Protein 7B5W (pdb70)

Structure (mmCIF, N/CA/C/O backbone):
data_7B5W
#
_entry.id   7B5W
#
_cell.length_a   46.260
_cell.length_b   40.410
_cell.length_c   41.010
_cell.angle_alpha   90.000
_cell.angle_beta   103.210
_cell.angle_gamma   90.000
#
_symmetry.space_group_name_H-M   'C 1 2 1'
#
loop_
_entity.id
_entity.type
_entity.pdbx_description
1 polymer 'GntR family transcriptional regulator'
2 water water
#
loop_
_atom_site.group_PDB
_atom_site.id
_atom_site.type_symbol
_atom_site.label_atom_id
_atom_site.label_alt_id
_atom_site.label_comp_id
_atom_site.label_asym_id
_atom_site.label_entity_id
_atom_site.label_seq_id
_atom_site.pdbx_PDB_ins_code
_atom_site.Cartn_x
_atom_site.Cartn_y
_atom_site.Cartn_z
_atom_site.occupancy
_atom_site.B_iso_or_equiv
_atom_site.auth_seq_id
_atom_site.auth_comp_id
_atom_site.auth_asym_id
_atom_site.auth_atom_id
_atom_site.pdbx_PDB_model_num
ATOM 1 N N . ALA A 1 2 ? 1.725 34.103 -6.317 1.00 26.16 117 ALA A N 1
ATOM 2 C CA . ALA A 1 2 ? 1.188 33.375 -7.468 1.00 25.25 117 ALA A CA 1
ATOM 3 C C . AL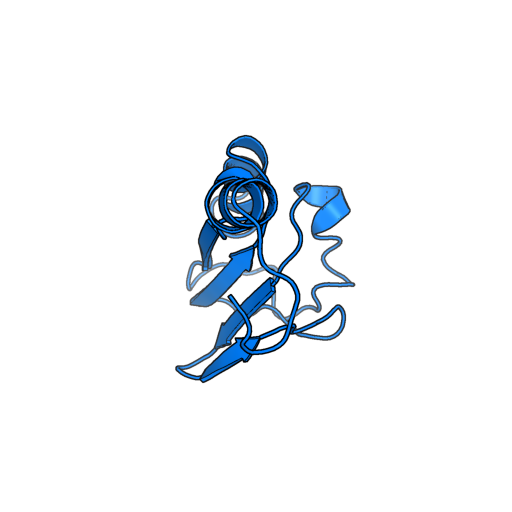A A 1 2 ? 2.285 33.179 -8.523 1.00 23.14 117 ALA A C 1
ATOM 4 O O . ALA A 1 2 ? 3.344 33.809 -8.485 1.00 22.09 117 ALA A O 1
ATOM 11 N N . HIS A 1 3 ? 2.021 32.299 -9.474 1.00 23.56 118 HIS A N 1
ATOM 12 C CA . HIS A 1 3 ? 3.022 31.907 -10.449 1.00 20.84 118 HIS A CA 1
ATOM 13 C C . HIS A 1 3 ? 2.856 32.697 -11.727 1.00 20.32 118 HIS A C 1
ATOM 14 O O . HIS A 1 3 ? 1.759 32.787 -12.300 1.00 21.19 118 HIS A O 1
ATOM 28 N N . HIS A 1 4 ? 3.958 33.285 -12.153 1.00 19.34 119 HIS A N 1
ATOM 29 C CA . HIS A 1 4 ? 3.922 34.157 -13.310 1.00 20.22 119 HIS A CA 1
ATOM 30 C C . HIS A 1 4 ? 3.543 33.356 -14.559 1.00 21.14 119 HIS A C 1
ATOM 31 O O . HIS A 1 4 ? 4.008 32.232 -14.767 1.00 21.37 119 HIS A O 1
ATOM 45 N N . HIS A 1 5 ? 2.655 33.926 -15.365 1.00 22.84 120 HIS A N 1
ATOM 46 C CA . HIS A 1 5 ? 2.144 33.330 -16.603 1.00 25.33 120 HIS A CA 1
ATOM 47 C C . HIS A 1 5 ? 1.249 32.112 -16.362 1.00 24.46 120 HIS A C 1
ATOM 48 O O . HIS A 1 5 ? 0.955 31.374 -17.307 1.00 26.12 120 HIS A O 1
ATOM 62 N N . HIS A 1 6 ? 0.799 31.889 -15.131 1.00 22.17 121 HIS A N 1
ATOM 63 C CA . HIS A 1 6 ? -0.290 30.979 -14.825 1.00 22.28 121 HIS A CA 1
ATOM 64 C C . HIS A 1 6 ? -1.505 31.824 -14.491 1.00 21.88 121 HIS A C 1
ATOM 65 O O . HIS A 1 6 ? -1.387 32.991 -14.111 1.00 21.39 121 HIS A O 1
ATOM 79 N N . HIS A 1 7 ? -2.688 31.247 -14.653 1.00 22.19 122 HIS A N 1
ATOM 80 C CA . HIS A 1 7 ? -3.867 32.087 -14.560 1.00 26.20 122 HIS A CA 1
ATOM 81 C C . HIS A 1 7 ? -4.021 32.694 -13.164 1.00 26.09 122 HIS A C 1
ATOM 82 O O . HIS A 1 7 ? -3.761 32.051 -12.143 1.00 28.03 122 HIS A O 1
ATOM 96 N N . HIS A 1 8 ? -4.464 33.951 -13.139 1.00 27.31 123 HIS A N 1
ATOM 97 C CA . HIS A 1 8 ? -4.704 34.711 -11.923 1.00 26.78 123 HIS A CA 1
ATOM 98 C C . HIS A 1 8 ? -6.178 35.138 -11.898 1.00 23.63 123 HIS A C 1
ATOM 99 O O . HIS A 1 8 ? -6.794 35.345 -12.943 1.00 25.21 123 HIS A O 1
ATOM 113 N N . SER A 1 9 ? -6.753 35.226 -10.696 1.00 20.68 124 SER A N 1
ATOM 114 C CA . SER A 1 9 ? -8.038 35.890 -10.491 1.00 18.83 124 SER A CA 1
ATOM 115 C C . SER A 1 9 ? -8.165 36.228 -9.009 1.00 16.17 124 SER A C 1
ATOM 116 O O . SER A 1 9 ? -7.470 35.659 -8.161 1.00 17.45 124 SER A O 1
ATOM 124 N N . ALA A 1 10 ? -9.059 37.166 -8.704 1.00 15.92 125 ALA A N 1
ATOM 125 C CA . ALA A 1 10 ? -9.273 37.517 -7.306 1.00 14.63 125 ALA A CA 1
ATOM 126 C C . ALA A 1 10 ? -9.709 36.299 -6.512 1.00 12.47 125 ALA A C 1
ATOM 127 O O . ALA A 1 10 ? -9.224 36.075 -5.401 1.00 13.54 125 ALA A O 1
ATOM 134 N N . ALA A 1 11 ? -10.649 35.519 -7.067 1.00 12.91 126 ALA A N 1
ATOM 135 C CA . ALA A 1 11 ? -11.142 34.319 -6.405 1.00 13.18 126 ALA A CA 1
ATOM 136 C C . ALA A 1 11 ? -10.015 33.327 -6.134 1.00 13.98 126 ALA A C 1
ATOM 137 O O . ALA A 1 11 ? -9.938 32.762 -5.040 1.00 13.70 126 ALA A O 1
ATOM 144 N N . LEU A 1 12 ? -9.145 33.074 -7.125 1.00 15.06 127 LEU A N 1
ATOM 145 C CA . LEU A 1 12 ? -8.032 32.150 -6.907 1.00 15.45 127 LEU A CA 1
ATOM 146 C C . LEU A 1 12 ? -7.136 32.658 -5.795 1.00 15.19 127 LEU A C 1
ATOM 147 O O . LEU A 1 12 ? -6.712 31.897 -4.927 1.00 16.66 127 LEU A O 1
ATOM 163 N N . GLU A 1 13 ? -6.841 33.955 -5.808 1.00 16.50 128 GLU A N 1
ATOM 164 C CA . GLU A 1 13 ? -5.984 34.538 -4.784 1.00 17.78 128 GLU A CA 1
ATOM 165 C C . GLU A 1 13 ? -6.590 34.355 -3.400 1.00 15.68 128 GLU A C 1
ATOM 166 O O . GLU A 1 13 ? -5.879 34.066 -2.438 1.00 17.00 128 GLU A O 1
ATOM 178 N N . VAL A 1 14 ? -7.907 34.531 -3.277 1.00 14.84 129 VAL A N 1
ATOM 179 C CA . VAL A 1 14 ? -8.574 34.318 -2.000 1.00 14.10 129 VAL A CA 1
ATOM 180 C C . VAL A 1 14 ? -8.286 32.914 -1.474 1.00 13.06 129 VAL A C 1
ATOM 181 O O . VAL A 1 14 ? -7.964 32.725 -0.298 1.00 13.19 129 VAL A O 1
ATOM 194 N N . LEU A 1 15 ? -8.404 31.911 -2.342 1.00 12.96 130 LEU A N 1
ATOM 195 C CA . LEU A 1 15 ? -8.175 30.525 -1.941 1.00 13.63 130 LEU A CA 1
ATOM 196 C C . LEU A 1 15 ? -6.724 30.306 -1.554 1.00 14.20 130 LEU A C 1
ATOM 197 O O . LEU A 1 15 ? -6.420 29.676 -0.527 1.00 14.33 130 LEU A O 1
ATOM 213 N N . PHE A 1 16 ? -5.819 30.806 -2.392 1.00 16.25 131 PHE A N 1
ATOM 214 C CA . PHE A 1 16 ? -4.402 30.588 -2.156 1.00 18.47 131 PHE A CA 1
ATOM 215 C C . PHE A 1 16 ? -4.008 31.184 -0.824 1.00 17.50 131 PHE A C 1
ATOM 216 O O . PHE A 1 16 ? -3.241 30.583 -0.055 1.00 18.78 131 PHE A O 1
ATOM 233 N N . GLN A 1 17 ? -4.502 32.388 -0.549 1.00 16.95 132 GLN A N 1
ATOM 234 C CA . GLN A 1 17 ? -4.119 33.132 0.633 1.00 15.91 132 GLN A CA 1
ATOM 235 C C . GLN A 1 17 ? -4.908 32.739 1.866 1.00 14.44 132 GLN A C 1
ATOM 236 O O . GLN A 1 17 ? -4.432 32.979 2.973 1.00 17.21 132 GLN A O 1
ATOM 250 N N . GLY A 1 18 ? -6.075 32.115 1.704 1.00 13.14 133 GLY A N 1
ATOM 251 C CA . GLY A 1 18 ? -6.986 31.865 2.790 1.00 13.16 133 GLY A CA 1
ATOM 252 C C . GLY A 1 18 ? -6.959 30.423 3.234 1.00 12.32 133 GLY A C 1
ATOM 253 O O . GLY A 1 18 ? -6.109 29.993 4.027 1.00 12.72 133 GLY A O 1
ATOM 257 N N . PRO A 1 19 ? -7.886 29.621 2.701 1.00 12.16 134 PRO A N 1
ATOM 258 C CA . PRO A 1 19 ? -7.972 28.227 3.155 1.00 12.40 134 PRO A CA 1
ATOM 259 C C . PRO A 1 19 ? -6.751 27.391 2.811 1.00 11.38 134 PRO A C 1
ATOM 260 O O . PRO A 1 19 ? -6.518 26.385 3.512 1.00 13.34 134 PRO A O 1
ATOM 271 N N . LEU A 1 20 ? -5.969 27.762 1.783 1.00 11.08 135 LEU A N 1
ATOM 272 C CA . LEU A 1 20 ? -4.754 27.027 1.447 1.00 11.23 135 LEU A CA 1
ATOM 273 C C . LEU A 1 20 ? -3.506 27.564 2.134 1.00 11.60 135 LEU A C 1
ATOM 274 O O . LEU A 1 20 ? -2.427 27.024 1.902 1.00 13.86 135 LEU A O 1
ATOM 290 N N . ALA A 1 21 ? -3.605 28.586 2.959 1.00 11.27 136 ALA A N 1
ATOM 291 C CA . ALA A 1 21 ? -2.404 29.082 3.621 1.00 12.06 136 ALA A CA 1
ATOM 292 C C . ALA A 1 21 ? -1.827 27.936 4.441 1.00 11.02 136 ALA A C 1
ATOM 293 O O . ALA A 1 21 ? -2.557 27.340 5.231 1.00 10.50 136 ALA A O 1
ATOM 300 N N . PRO A 1 22 ? -0.539 27.624 4.327 1.00 13.09 137 PRO A N 1
ATOM 301 C CA . PRO A 1 22 ? 0.005 26.505 5.118 1.00 13.62 137 PRO A CA 1
ATOM 302 C C . PRO A 1 22 ? 0.041 26.785 6.612 1.00 12.42 137 PRO A C 1
ATOM 303 O O . PRO A 1 22 ? 0.205 27.930 7.063 1.00 12.16 137 PRO A O 1
ATOM 314 N N . TYR A 1 23 ? -0.142 25.703 7.368 1.00 13.16 138 TYR A N 1
ATOM 315 C CA . TYR A 1 23 ? 0.218 25.635 8.763 1.00 12.94 138 TYR A CA 1
ATOM 316 C C . TYR A 1 23 ? 1.620 25.048 8.873 1.00 13.97 138 TYR A C 1
ATOM 317 O O . TYR A 1 23 ? 2.116 24.385 7.965 1.00 14.35 138 TYR A O 1
ATOM 335 N N . GLU A 1 24 ? 2.231 25.212 10.031 1.00 15.42 139 GLU A N 1
ATOM 336 C CA . GLU A 1 24 ? 3.571 24.697 10.305 1.00 17.83 139 GLU A CA 1
ATOM 337 C C . GLU A 1 24 ? 3.707 24.302 11.768 1.00 17.54 139 GLU A C 1
ATOM 338 O O . GLU A 1 24 ? 3.101 24.918 12.647 1.00 18.53 139 GLU A O 1
ATOM 350 N N . ILE A 1 25 ? 4.528 23.288 12.081 1.00 17.52 140 ILE A N 1
ATOM 351 C CA . ILE A 1 25 ? 4.697 22.791 13.478 1.00 18.18 140 ILE A CA 1
ATOM 352 C C . ILE A 1 25 ? 6.135 22.251 13.546 1.00 18.52 140 ILE A C 1
ATOM 353 O O . ILE A 1 25 ? 6.483 21.442 12.664 1.00 18.09 140 ILE A O 1
ATOM 369 N N . ILE A 1 26 ? 6.944 22.668 14.530 1.00 18.92 141 ILE A N 1
ATOM 370 C CA . ILE A 1 26 ? 8.350 22.200 14.703 1.00 22.31 141 ILE A CA 1
ATOM 371 C C . ILE A 1 26 ? 8.137 20.904 15.498 1.00 20.52 141 ILE A C 1
ATOM 372 O O . ILE A 1 26 ? 7.661 21.008 16.646 1.00 23.12 141 ILE A O 1
ATOM 388 N N . VAL A 1 27 ? 8.470 19.731 14.934 1.00 18.61 142 VAL A N 1
ATOM 389 C CA . VAL A 1 27 ? 8.339 18.399 15.601 1.00 19.70 142 VAL A CA 1
ATOM 390 C C . VAL A 1 27 ? 9.288 18.430 16.807 1.00 22.06 142 VAL A C 1
ATOM 391 O O . VAL A 1 27 ? 10.450 18.860 16.624 1.00 22.04 142 VAL A O 1
ATOM 404 N N . SER A 1 28 ? 8.884 17.897 17.970 1.00 23.41 143 SER A N 1
ATOM 405 C CA . SER A 1 28 ? 9.705 17.966 19.165 1.00 27.18 143 SER A CA 1
ATOM 406 C C . SER A 1 28 ? 10.990 17.170 18.974 1.00 29.75 143 SER A C 1
ATOM 407 O O . SER A 1 28 ? 11.029 16.172 18.249 1.00 29.32 143 SER A O 1
ATOM 415 N N . GLU A 1 29 ? 12.056 17.630 19.630 1.00 31.43 144 GLU A N 1
ATOM 416 C CA . GLU A 1 29 ? 13.338 16.952 19.522 1.00 34.13 144 GLU A CA 1
ATOM 417 C C . GLU A 1 29 ? 13.327 15.603 20.228 1.00 33.18 144 GLU A C 1
ATOM 418 O O . GLU A 1 29 ? 14.226 14.783 19.989 1.00 32.27 144 GLU A O 1
ATOM 431 N N . ASP A 1 30 ? 12.355 15.359 21.098 1.00 34.49 145 ASP A N 1
ATOM 432 C CA . ASP A 1 30 ? 12.319 14.087 21.858 1.00 36.86 145 ASP A CA 1
ATOM 433 C C . ASP A 1 30 ? 11.136 13.216 21.424 1.00 34.21 145 ASP A C 1
ATOM 434 O O . ASP A 1 30 ? 10.727 12.360 22.197 1.00 32.09 145 ASP A O 1
ATOM 443 N N . SER A 1 31 ? 10.586 13.417 20.234 1.00 33.15 146 SER A N 1
ATOM 444 C CA . SER A 1 31 ? 9.522 12.548 19.747 1.00 33.81 146 SER A CA 1
ATOM 445 C C . SER A 1 31 ? 10.144 11.234 19.277 1.00 35.38 146 SER A C 1
ATOM 446 O O . SER A 1 31 ? 10.975 11.227 18.363 1.00 35.54 146 SER A O 1
ATOM 454 N N . GLU A 1 32 ? 9.750 10.121 19.907 1.00 36.99 147 GLU A N 1
ATOM 455 C CA . GLU A 1 32 ? 10.471 8.858 19.774 1.00 39.05 147 GLU A CA 1
ATOM 456 C C . GLU A 1 32 ? 9.878 7.885 18.760 1.00 38.76 147 GLU A C 1
ATOM 457 O O . GLU A 1 32 ? 10.509 6.857 18.482 1.00 38.61 147 GLU A O 1
ATOM 469 N N . HIS A 1 33 ? 8.708 8.170 18.193 1.00 37.87 148 HIS A N 1
ATOM 470 C CA . HIS A 1 33 ? 8.027 7.231 17.309 1.00 37.71 148 HIS A CA 1
ATOM 471 C C . HIS A 1 33 ? 8.196 7.568 15.827 1.00 35.73 148 HIS A C 1
ATOM 472 O O . HIS A 1 33 ? 7.328 7.221 15.022 1.00 36.31 148 HIS A O 1
ATOM 486 N N . LEU A 1 34 ? 9.294 8.221 15.443 1.00 33.27 149 LEU A N 1
ATOM 487 C CA . LEU A 1 34 ? 9.483 8.753 14.102 1.00 30.45 149 LEU A CA 1
ATOM 488 C C . LEU A 1 34 ? 10.664 8.046 13.432 1.00 30.76 149 LEU A C 1
ATOM 489 O O . LEU A 1 34 ? 11.002 6.906 13.806 1.00 31.31 149 LEU A O 1
ATOM 505 N N . GLY A 1 35 ? 11.281 8.704 12.455 1.00 28.40 150 GLY A N 1
ATOM 506 C CA . GLY A 1 35 ? 12.266 8.020 11.639 1.00 26.79 150 GLY A CA 1
ATOM 507 C C . GLY A 1 35 ? 11.559 7.047 10.725 1.00 24.99 150 GLY A C 1
ATOM 508 O O . GLY A 1 35 ? 12.093 5.969 10.443 1.00 24.32 150 GLY A O 1
ATOM 512 N N . LYS A 1 36 ? 10.372 7.434 10.230 1.00 22.99 151 LYS A N 1
ATOM 513 C CA . LYS A 1 36 ? 9.474 6.604 9.432 1.00 22.45 151 LYS A CA 1
ATOM 514 C C . LYS A 1 36 ? 8.843 7.487 8.374 1.00 17.96 151 LYS A C 1
ATOM 515 O O . LYS A 1 36 ? 8.727 8.696 8.570 1.00 17.84 151 LYS A O 1
ATOM 534 N N . SER A 1 37 ? 8.461 6.886 7.248 1.00 14.89 152 SER A N 1
ATOM 535 C CA . SER A 1 37 ? 7.986 7.670 6.119 1.00 12.84 152 SER A CA 1
ATOM 536 C C . SER A 1 37 ? 6.590 8.235 6.378 1.00 11.68 152 SER A C 1
ATOM 537 O O . SER A 1 37 ? 5.823 7.719 7.184 1.00 11.95 152 SER A O 1
ATOM 545 N N . ILE A 1 38 ? 6.294 9.348 5.703 1.00 11.08 153 ILE A N 1
ATOM 546 C CA . ILE A 1 38 ? 4.949 9.921 5.724 1.00 10.28 153 ILE A CA 1
ATOM 547 C C . ILE A 1 38 ? 3.926 8.856 5.359 1.00 10.59 153 ILE A C 1
ATOM 548 O O . ILE A 1 38 ? 2.883 8.738 6.003 1.00 11.44 153 ILE A O 1
ATOM 564 N N . GLY A 1 39 ? 4.234 8.023 4.358 1.00 11.41 154 GLY A N 1
ATOM 565 C CA . GLY A 1 39 ? 3.341 6.926 3.996 1.00 12.29 154 GLY A CA 1
ATOM 566 C C . GLY A 1 39 ? 3.085 5.982 5.154 1.00 12.07 154 GLY A C 1
ATOM 567 O O . GLY A 1 39 ? 1.939 5.666 5.485 1.00 13.22 154 GLY A O 1
ATOM 571 N N . GLU A 1 40 ? 4.149 5.531 5.793 1.00 12.00 155 GLU A N 1
ATOM 572 C CA A GLU A 1 40 ? 4.004 4.613 6.916 0.50 13.35 155 GLU A CA 1
ATOM 573 C CA B GLU A 1 40 ? 4.008 4.613 6.918 0.50 12.91 155 GLU A CA 1
ATOM 574 C C . GLU A 1 40 ? 3.243 5.249 8.073 1.00 13.54 155 GLU A C 1
ATOM 575 O O . GLU A 1 40 ? 2.536 4.551 8.819 1.00 15.97 155 GLU A O 1
ATOM 595 N N . LEU A 1 41 ? 3.412 6.547 8.266 1.00 11.97 156 LEU A N 1
ATOM 596 C CA . LEU A 1 41 ? 2.767 7.251 9.367 1.00 12.39 156 LEU A CA 1
ATOM 597 C C . LEU A 1 41 ? 1.286 7.548 9.107 1.00 12.68 156 LEU A C 1
ATOM 598 O O . LEU A 1 41 ? 0.604 8.027 10.029 1.00 13.68 156 LEU A O 1
ATOM 614 N N . ASN A 1 42 ? 0.766 7.303 7.892 1.00 11.62 157 ASN A N 1
ATOM 615 C CA . ASN A 1 42 ? -0.671 7.455 7.632 1.00 11.85 157 ASN A CA 1
ATOM 616 C C . ASN A 1 42 ? -1.160 8.839 8.064 1.00 10.74 157 ASN A C 1
ATOM 617 O O . ASN A 1 42 ? -2.163 8.981 8.779 1.00 11.89 157 ASN A O 1
ATOM 628 N N . VAL A 1 43 ? -0.453 9.869 7.595 1.00 10.30 158 VAL A N 1
ATOM 629 C CA . VAL A 1 43 ? -0.647 11.192 8.170 1.00 9.86 158 VAL A CA 1
ATOM 630 C C . VAL A 1 43 ? -2.056 11.692 7.926 1.00 8.92 158 VAL A C 1
ATOM 631 O O . VAL A 1 43 ? -2.682 12.233 8.851 1.00 9.88 158 VAL A O 1
ATOM 644 N N . TRP A 1 44 ? -2.565 11.575 6.682 1.00 9.78 159 TRP A N 1
ATOM 645 C CA . TRP A 1 44 ? -3.909 12.074 6.389 1.00 10.52 159 TRP A CA 1
ATOM 646 C C . TRP A 1 44 ? -4.949 11.306 7.183 1.00 11.14 159 TRP A C 1
ATOM 647 O O . TRP A 1 44 ? -5.851 11.895 7.785 1.00 11.54 159 TRP A O 1
ATOM 668 N N . HIS A 1 45 ? -4.816 9.984 7.221 1.00 11.63 160 HIS A N 1
ATOM 669 C CA . HIS A 1 45 ? -5.730 9.191 8.020 1.00 13.44 160 HIS A CA 1
ATOM 670 C C . HIS A 1 45 ? -5.749 9.647 9.476 1.00 13.37 160 HIS A C 1
ATOM 671 O O . HIS A 1 45 ? -6.824 9.757 10.080 1.00 15.24 160 HIS A O 1
ATOM 685 N N . GLN A 1 46 ? -4.574 9.863 10.082 1.00 12.42 161 GLN A N 1
ATOM 686 C CA . GLN A 1 46 ? -4.465 10.198 11.498 1.00 12.69 161 GLN A CA 1
ATOM 687 C C . GLN A 1 46 ? -4.953 11.595 11.825 1.00 13.55 161 GLN A C 1
ATOM 688 O O . GLN A 1 46 ? -5.559 11.796 12.886 1.00 13.56 161 GLN A O 1
ATOM 702 N N . THR A 1 47 ? -4.689 12.568 10.940 1.00 12.21 162 THR A N 1
ATOM 703 C CA . THR A 1 47 ? -4.837 13.968 11.279 1.00 12.47 162 THR A CA 1
ATOM 704 C C . THR A 1 47 ? -5.712 14.770 10.330 1.00 12.06 162 THR A C 1
ATOM 705 O O . THR A 1 47 ? -6.116 15.885 10.671 1.00 12.04 162 THR A O 1
ATOM 716 N N . GLY A 1 48 ? -5.888 14.305 9.079 1.00 11.20 163 GLY A N 1
ATOM 717 C CA . GLY A 1 48 ? -6.516 15.093 8.040 1.00 10.81 163 GLY A CA 1
ATOM 718 C C . GLY A 1 48 ? -5.582 16.004 7.272 1.00 10.46 163 GLY A C 1
ATOM 719 O O . GLY A 1 48 ? -6.041 16.750 6.390 1.00 9.93 163 GLY A O 1
ATOM 723 N N . ALA A 1 49 ? -4.293 16.023 7.599 1.00 10.04 164 ALA A N 1
ATOM 724 C CA . ALA A 1 49 ? -3.332 16.931 6.999 1.00 9.60 164 ALA A CA 1
ATOM 725 C C . ALA A 1 49 ? -2.728 16.391 5.717 1.00 8.70 164 ALA A C 1
ATOM 726 O O . ALA A 1 49 ? -2.538 15.182 5.547 1.00 9.15 164 ALA A O 1
ATOM 733 N N . THR A 1 50 ? -2.338 17.312 4.842 1.00 8.63 165 THR A N 1
ATOM 734 C CA . THR A 1 50 ? -1.474 17.015 3.692 1.00 8.50 165 THR A CA 1
ATOM 735 C C . THR A 1 50 ? -0.181 17.810 3.873 1.00 8.18 165 THR A C 1
ATOM 736 O O . THR A 1 50 ? -0.194 19.047 3.941 1.00 8.50 165 THR A O 1
ATOM 747 N N . ILE A 1 51 ? 0.926 17.098 4.005 1.00 9.18 166 ILE A N 1
ATOM 748 C CA . ILE A 1 51 ? 2.236 17.721 4.199 1.00 8.67 166 ILE A CA 1
ATOM 749 C C . ILE A 1 51 ? 2.727 18.280 2.874 1.00 9.28 166 ILE A C 1
ATOM 750 O O . ILE A 1 51 ? 2.830 17.547 1.885 1.00 11.55 166 ILE A O 1
ATOM 766 N N . VAL A 1 52 ? 3.064 19.568 2.856 1.00 8.73 167 VAL A N 1
ATOM 767 C CA . VAL A 1 52 ? 3.515 20.255 1.648 1.00 9.36 167 VAL A CA 1
ATOM 768 C C . VAL A 1 52 ? 5.014 20.561 1.646 1.00 9.10 167 VAL A C 1
ATOM 769 O O . VAL A 1 52 ? 5.576 20.833 0.566 1.00 9.82 167 VAL A O 1
ATOM 782 N N . ALA A 1 53 ? 5.660 20.559 2.801 1.00 8.87 168 ALA A N 1
ATOM 783 C CA . ALA A 1 53 ? 7.089 20.826 2.873 1.00 9.63 168 ALA A CA 1
ATOM 784 C C . ALA A 1 53 ? 7.644 20.367 4.210 1.00 9.87 168 ALA A C 1
ATOM 785 O O . ALA A 1 53 ? 6.900 20.267 5.195 1.00 9.94 168 ALA A O 1
ATOM 792 N N . ILE A 1 54 ? 8.965 20.102 4.237 1.00 11.09 169 ILE A N 1
ATOM 793 C CA . ILE A 1 54 ? 9.719 19.775 5.448 1.00 11.51 169 ILE A CA 1
ATOM 794 C C . ILE A 1 54 ? 11.011 20.598 5.421 1.00 12.30 169 ILE A C 1
ATOM 795 O O . ILE A 1 54 ? 11.693 20.661 4.389 1.00 13.93 169 ILE A O 1
ATOM 811 N N . GLU A 1 55 ? 11.379 21.181 6.558 1.00 13.64 170 GLU A N 1
ATOM 812 C CA . GLU A 1 55 ? 12.743 21.662 6.784 1.00 14.46 170 GLU A CA 1
ATOM 813 C C . GLU A 1 55 ? 13.446 20.640 7.665 1.00 13.49 170 GLU A C 1
ATOM 814 O O . GLU A 1 55 ? 12.939 20.319 8.747 1.00 13.82 170 GLU A O 1
ATOM 826 N N . HIS A 1 56 ? 14.580 20.120 7.190 1.00 14.83 171 HIS A N 1
ATOM 827 C CA . HIS A 1 56 ? 15.349 19.099 7.887 1.00 13.98 171 HIS A CA 1
ATOM 828 C C . HIS A 1 56 ? 16.785 19.619 7.939 1.00 13.77 171 HIS A C 1
ATOM 829 O O . HIS A 1 56 ? 17.443 19.734 6.897 1.00 15.39 171 HIS A O 1
ATOM 843 N N . GLU A 1 57 ? 17.266 19.894 9.156 1.00 15.77 172 GLU A N 1
ATOM 844 C CA . GLU A 1 57 ? 18.635 20.341 9.413 1.00 18.16 172 GLU A CA 1
ATOM 845 C C . GLU A 1 57 ? 19.033 21.508 8.513 1.00 19.28 172 GLU A C 1
ATOM 846 O O . GLU A 1 57 ? 20.137 21.566 7.967 1.00 20.80 172 GLU A O 1
ATOM 858 N N . GLY A 1 58 ? 18.113 22.453 8.358 1.00 19.86 173 GLY A N 1
ATOM 859 C CA . GLY A 1 58 ? 18.390 23.680 7.644 1.00 21.74 173 GLY A CA 1
ATOM 860 C C . GLY A 1 58 ? 18.075 23.627 6.172 1.00 21.80 173 GLY A C 1
ATOM 861 O O . GLY A 1 58 ? 18.294 24.625 5.475 1.00 23.35 173 GLY A O 1
ATOM 865 N N . LYS A 1 59 ? 17.560 22.505 5.674 1.00 22.12 174 LYS A N 1
ATOM 866 C CA . LYS A 1 59 ? 17.221 22.352 4.265 1.00 22.18 174 LYS A CA 1
ATOM 867 C C . LYS A 1 59 ? 15.707 22.250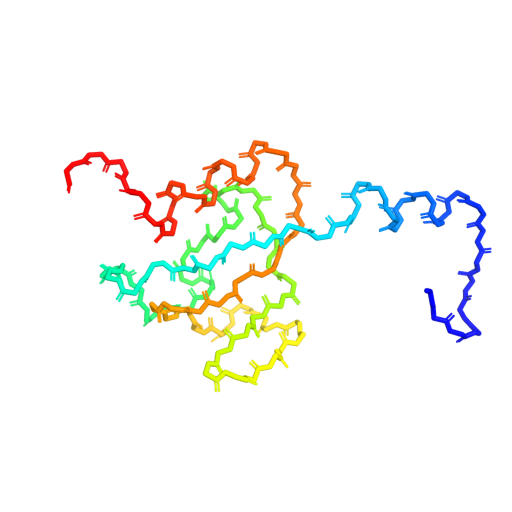 4.129 1.00 19.59 174 LYS A C 1
ATOM 868 O O . LYS A 1 59 ? 15.089 21.367 4.727 1.00 20.45 174 LYS A O 1
ATOM 887 N N . PHE A 1 60 ? 15.119 23.137 3.333 1.00 18.60 175 PHE A N 1
ATOM 888 C CA . PHE A 1 60 ? 13.676 23.210 3.123 1.00 16.31 175 PHE A CA 1
ATOM 889 C C . PHE A 1 60 ? 13.365 22.502 1.821 1.00 16.09 175 PHE A C 1
ATOM 890 O O . PHE A 1 60 ? 13.953 22.811 0.772 1.00 18.94 175 PHE A O 1
ATOM 907 N N . ILE A 1 61 ? 12.459 21.536 1.914 1.00 16.73 176 ILE A N 1
ATOM 908 C CA . ILE A 1 61 ? 12.104 20.620 0.841 1.00 19.73 176 ILE A CA 1
ATOM 909 C C . ILE A 1 61 ? 10.608 20.798 0.567 1.00 17.06 176 ILE A C 1
ATOM 910 O O . ILE A 1 61 ? 9.772 20.478 1.429 1.00 14.84 176 ILE A O 1
ATOM 926 N N . VAL A 1 62 ? 10.262 21.251 -0.631 1.00 16.28 177 VAL A N 1
ATOM 927 C CA . VAL A 1 62 ? 8.875 21.334 -1.083 1.00 15.40 177 VAL A CA 1
ATOM 928 C C . VAL A 1 62 ? 8.464 19.976 -1.627 1.00 13.76 177 VAL A C 1
ATOM 929 O O . VAL A 1 62 ? 9.269 19.284 -2.279 1.00 17.63 177 VAL A O 1
ATOM 942 N N . SER A 1 63 ? 7.216 19.590 -1.383 1.00 10.79 178 SER A N 1
ATOM 943 C CA . SER A 1 63 ? 6.665 18.338 -1.886 1.00 10.17 178 SER A CA 1
ATOM 944 C C . SER A 1 63 ? 7.543 17.140 -1.498 1.00 9.82 178 SER A C 1
ATOM 945 O O . SER A 1 63 ? 8.041 16.400 -2.360 1.00 10.76 178 SER A O 1
ATOM 953 N N . PRO A 1 64 ? 7.691 16.880 -0.202 1.00 10.71 179 PRO A N 1
ATOM 954 C CA . PRO A 1 64 ? 8.502 15.728 0.248 1.00 11.09 179 PRO A CA 1
ATOM 955 C C . PRO A 1 64 ? 7.945 14.381 -0.164 1.00 10.53 179 PRO A C 1
ATOM 956 O O . PRO A 1 64 ? 8.722 13.430 -0.357 1.00 11.00 179 PRO A O 1
ATOM 967 N N . GLY A 1 65 ? 6.626 14.283 -0.307 1.00 9.93 180 GLY A N 1
ATOM 968 C CA . GLY A 1 65 ? 6.001 13.067 -0.761 1.00 9.19 180 GLY A CA 1
ATOM 969 C C . GLY A 1 65 ? 5.959 11.954 0.260 1.00 9.12 180 GLY A C 1
ATOM 970 O O . GLY A 1 65 ? 6.497 12.039 1.369 1.00 10.25 180 GLY A O 1
ATOM 974 N N . PRO A 1 66 ? 5.306 10.865 -0.136 1.00 9.12 181 PRO A N 1
ATOM 975 C CA . PRO A 1 66 ? 5.037 9.771 0.802 1.00 9.48 181 PRO A CA 1
ATOM 976 C C . PRO A 1 66 ? 6.252 9.019 1.287 1.00 9.83 181 PRO A C 1
ATOM 977 O O . PRO A 1 66 ? 6.142 8.272 2.277 1.00 11.26 181 PRO A O 1
ATOM 988 N N . PHE A 1 67 ? 7.369 9.101 0.573 1.00 9.69 182 PHE A N 1
ATOM 989 C CA . PHE A 1 67 ? 8.559 8.343 0.926 1.00 10.67 182 PHE A CA 1
ATOM 990 C C . PHE A 1 67 ? 9.532 9.122 1.789 1.00 11.68 182 PHE A C 1
ATOM 991 O O . PHE A 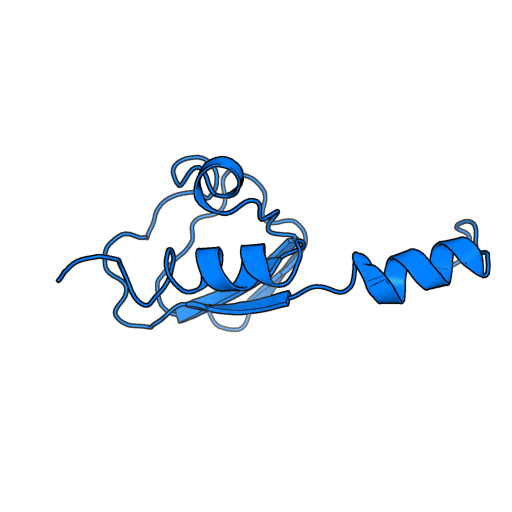1 67 ? 10.523 8.549 2.265 1.00 13.07 182 PHE A O 1
ATOM 1008 N N . SER A 1 68 ? 9.274 10.404 2.024 1.00 11.73 183 SER A N 1
ATOM 1009 C CA . SER A 1 68 ? 10.124 11.149 2.947 1.00 11.77 183 SER A CA 1
ATOM 1010 C C . SER A 1 68 ? 9.883 10.694 4.381 1.00 12.11 183 SER A C 1
ATOM 1011 O O . SER A 1 68 ? 8.766 10.337 4.758 1.00 13.58 183 SER A O 1
ATOM 1019 N N . VAL A 1 69 ? 10.949 10.744 5.180 1.00 13.00 184 VAL A N 1
ATOM 1020 C CA . VAL A 1 69 ? 10.946 10.384 6.581 1.00 14.30 184 VAL A CA 1
ATOM 1021 C C . VAL A 1 69 ? 10.781 11.650 7.390 1.00 13.93 184 VAL A C 1
ATOM 1022 O O . VAL A 1 69 ? 11.232 12.740 7.001 1.00 17.58 184 VAL A O 1
ATOM 1035 N N . ILE A 1 70 ? 10.076 11.514 8.479 1.00 14.25 185 ILE A N 1
ATOM 1036 C CA A ILE A 1 70 ? 9.968 12.558 9.487 0.71 15.28 185 ILE A CA 1
ATOM 1037 C CA B ILE A 1 70 ? 9.984 12.564 9.473 0.29 14.69 185 ILE A CA 1
ATOM 1038 C C . ILE A 1 70 ? 10.869 12.177 10.648 1.00 15.30 185 ILE A C 1
ATOM 1039 O O . ILE A 1 70 ? 10.757 11.069 11.187 1.00 17.08 185 ILE A O 1
ATOM 1068 N N . GLU A 1 71 ? 11.760 13.083 11.037 1.00 15.40 186 GLU A N 1
ATOM 1069 C CA . GLU A 1 71 ? 12.647 12.865 12.169 1.00 14.71 186 GLU A CA 1
ATOM 1070 C C . GLU A 1 71 ? 12.360 13.911 13.235 1.00 13.86 186 GLU A C 1
ATOM 1071 O O . GLU A 1 71 ? 11.871 15.005 12.943 1.00 14.90 186 GLU A O 1
ATOM 1083 N N . GLN A 1 72 ? 12.625 13.5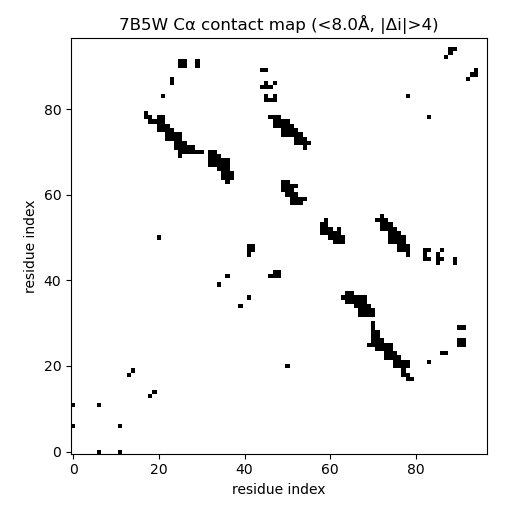54 14.486 1.00 15.58 187 GLN A N 1
ATOM 1084 C CA . GLN A 1 72 ? 12.564 14.539 15.557 1.00 17.68 187 GLN A CA 1
ATOM 1085 C C . GLN A 1 72 ? 13.304 15.813 15.183 1.00 15.97 187 GLN A C 1
ATOM 1086 O O . GLN A 1 72 ? 14.357 15.782 14.541 1.00 16.61 187 GLN A O 1
ATOM 1100 N N . GLY A 1 73 ? 12.681 16.941 15.517 1.00 14.66 188 GLY A N 1
ATOM 1101 C CA . GLY A 1 73 ? 13.216 18.249 15.216 1.00 14.24 188 GLY A CA 1
ATOM 1102 C C . GLY A 1 73 ? 12.836 18.819 13.863 1.00 14.85 188 GLY A C 1
ATOM 1103 O O . GLY A 1 73 ? 13.023 20.024 13.635 1.00 17.21 188 GLY A O 1
ATOM 1107 N N . ASP A 1 74 ? 12.293 18.011 12.958 1.00 14.07 189 ASP A N 1
ATOM 1108 C CA . ASP A 1 74 ? 11.927 18.516 11.644 1.00 13.88 189 ASP A CA 1
ATOM 1109 C C . ASP A 1 74 ? 10.806 19.551 11.736 1.00 13.57 189 ASP A C 1
ATOM 1110 O O . ASP A 1 74 ? 9.949 19.509 12.614 1.00 14.12 189 ASP A O 1
ATOM 1119 N N . HIS A 1 75 ? 10.816 20.500 10.825 1.00 13.52 190 HIS A N 1
ATOM 1120 C CA . HIS A 1 75 ? 9.742 21.488 10.718 1.00 14.90 190 HIS A CA 1
ATOM 1121 C C . HIS A 1 75 ? 8.801 21.067 9.600 1.00 13.82 190 HIS A C 1
ATOM 1122 O O . HIS A 1 75 ? 9.216 21.006 8.443 1.00 16.04 190 HIS A O 1
ATOM 1136 N N . ILE A 1 76 ? 7.556 20.767 9.932 1.00 11.83 191 ILE A N 1
ATOM 1137 C CA . ILE A 1 76 ? 6.562 20.256 8.959 1.00 11.74 191 ILE A CA 1
ATOM 1138 C C . ILE A 1 76 ? 5.622 21.396 8.561 1.00 12.15 191 ILE A C 1
ATOM 1139 O O . ILE A 1 76 ? 5.134 22.122 9.427 1.00 15.20 191 ILE A O 1
ATOM 1155 N N . PHE A 1 77 ? 5.339 21.534 7.266 1.00 9.54 192 PHE A N 1
ATOM 1156 C CA . PHE A 1 77 ? 4.371 22.483 6.705 1.00 10.26 192 PHE A CA 1
ATOM 1157 C C . PHE A 1 77 ? 3.230 21.688 6.085 1.00 9.12 192 PHE A C 1
ATOM 1158 O O . PHE A 1 77 ? 3.489 20.698 5.397 1.00 8.94 192 PHE A O 1
ATOM 1175 N N . PHE A 1 78 ? 1.984 22.090 6.323 1.00 9.97 193 PHE A N 1
ATOM 1176 C CA . PHE A 1 78 ? 0.845 21.286 5.880 1.00 9.57 193 PHE A CA 1
ATOM 1177 C C . PHE A 1 78 ? -0.407 22.106 5.636 1.00 9.60 193 PHE A C 1
ATOM 1178 O O . PHE A 1 78 ? -0.577 23.182 6.197 1.00 12.75 193 PHE A O 1
ATOM 1195 N N A VAL A 1 79 ? -1.287 21.597 4.797 0.57 8.38 194 VAL A N 1
ATOM 1196 N N B VAL A 1 79 ? -1.321 21.535 4.854 0.43 11.01 194 VAL A N 1
ATOM 1197 C CA A VAL A 1 79 ? -2.581 22.211 4.627 0.57 9.29 194 VAL A CA 1
ATOM 1198 C CA B VAL A 1 79 ? -2.622 22.131 4.577 0.43 10.32 194 VAL A CA 1
ATOM 1199 C C A VAL A 1 79 ? -3.608 21.446 5.445 0.57 9.42 194 VAL A C 1
ATOM 1200 C C B VAL A 1 79 ? -3.713 21.378 5.323 0.43 9.27 194 VAL A C 1
ATOM 1201 O O A VAL A 1 79 ? -3.424 20.269 5.792 0.57 10.26 194 VAL A O 1
ATOM 1202 O O B VAL A 1 79 ? -3.708 20.137 5.433 0.43 9.21 194 VAL A O 1
ATOM 1227 N N . GLY A 1 80 ? -4.704 22.136 5.758 1.00 9.71 195 GLY A N 1
ATOM 1228 C CA . GLY A 1 80 ? -5.740 21.576 6.604 1.00 11.32 195 GLY A CA 1
ATOM 1229 C C . GLY A 1 80 ? -6.620 22.700 7.101 1.00 13.60 195 GLY A C 1
ATOM 1230 O O . GLY A 1 80 ? -6.801 23.705 6.413 1.00 15.22 195 GLY A O 1
ATOM 1234 N N . ASP A 1 81 ? -7.150 22.534 8.310 1.00 15.84 196 ASP A N 1
ATOM 1235 C CA . ASP A 1 81 ? -7.855 23.579 9.028 1.00 17.88 196 ASP A CA 1
ATOM 1236 C C . ASP A 1 81 ? -7.368 23.537 10.476 1.00 17.02 196 ASP A C 1
ATOM 1237 O O . ASP A 1 81 ? -6.458 22.774 10.813 1.00 16.22 196 ASP A O 1
ATOM 1246 N N . GLU A 1 82 ? -7.956 24.357 11.354 1.00 17.66 197 GLU A N 1
ATOM 1247 C CA . GLU A 1 82 ? -7.420 24.443 12.711 1.00 17.56 197 GLU A CA 1
ATOM 1248 C C . GLU A 1 82 ? -7.539 23.117 13.461 1.00 16.42 197 GLU A C 1
ATOM 1249 O O . GLU A 1 82 ? -6.672 22.777 14.273 1.00 16.67 197 GLU A O 1
ATOM 1261 N N . ASP A 1 83 ? -8.579 22.355 13.186 1.00 15.43 198 ASP A N 1
ATOM 1262 C CA . ASP A 1 83 ? -8.685 21.041 13.806 1.00 15.00 198 ASP A CA 1
ATOM 1263 C C . ASP A 1 83 ? -7.584 20.095 13.321 1.00 14.97 198 ASP A C 1
ATOM 1264 O O . ASP A 1 83 ? -7.093 19.268 14.109 1.00 15.99 198 ASP A O 1
ATOM 1273 N N . VAL A 1 84 ? -7.214 20.160 12.031 1.00 14.34 199 VAL A N 1
ATOM 1274 C CA . VAL A 1 84 ? -6.068 19.401 11.569 1.00 14.26 199 VAL A CA 1
ATOM 1275 C C . VAL A 1 84 ? -4.825 19.797 12.322 1.00 14.39 199 VAL A C 1
ATOM 1276 O O . VAL A 1 84 ? -4.018 18.939 12.696 1.00 13.99 199 VAL A O 1
ATOM 1289 N N . TYR A 1 85 ? -4.632 21.096 12.547 1.00 14.38 200 TYR A N 1
ATOM 1290 C CA . TYR A 1 85 ? -3.475 21.528 13.319 1.00 15.40 200 TYR A CA 1
ATOM 1291 C C . TYR A 1 85 ? -3.467 20.848 14.696 1.00 14.52 200 TYR A C 1
ATOM 1292 O O . TYR A 1 85 ? -2.436 20.382 15.183 1.00 15.01 200 TYR A O 1
ATOM 1310 N N . ALA A 1 86 ? -4.591 20.894 15.393 1.00 14.79 201 ALA A N 1
ATOM 1311 C CA . ALA A 1 86 ? -4.672 20.279 16.706 1.00 14.68 201 ALA A CA 1
ATOM 1312 C C . ALA A 1 86 ? -4.303 18.800 16.654 1.00 14.19 201 ALA A C 1
ATOM 1313 O O . ALA A 1 86 ? -3.562 18.308 17.512 1.00 14.40 201 ALA A O 1
ATOM 1320 N N . ARG A 1 87 ? -4.778 18.079 15.629 1.00 13.71 202 ARG A N 1
ATOM 1321 C CA . ARG A 1 87 ? -4.454 16.655 15.523 1.00 12.70 202 ARG A CA 1
ATOM 1322 C C . ARG A 1 87 ? -2.985 16.442 15.198 1.00 11.80 202 ARG A C 1
ATOM 1323 O O . ARG A 1 87 ? -2.360 15.500 15.700 1.00 11.83 202 ARG A O 1
ATOM 1344 N N . MET A 1 88 ? -2.422 17.303 14.359 1.00 12.42 203 MET A N 1
ATOM 1345 C CA . MET A 1 88 ? -0.991 17.231 14.068 1.00 12.70 203 MET A CA 1
ATOM 1346 C C . MET A 1 88 ? -0.162 17.465 15.334 1.00 12.89 203 MET A C 1
ATOM 1347 O O . MET A 1 88 ? 0.833 16.783 15.571 1.00 13.45 203 MET A O 1
ATOM 1361 N N . LYS A 1 89 ? -0.570 18.424 16.166 1.00 14.64 204 LYS A N 1
ATOM 1362 C CA . LYS A 1 89 ? 0.158 18.693 17.406 1.00 15.70 204 LYS A CA 1
ATOM 1363 C C . LYS A 1 89 ? 0.153 17.472 18.320 1.00 14.00 204 LYS A C 1
ATOM 1364 O O . LYS A 1 89 ? 1.188 17.100 18.881 1.00 15.08 204 LYS A O 1
ATOM 1383 N N A THR A 1 90 ? -1.004 16.819 18.434 0.78 13.66 205 THR A N 1
ATOM 1384 N N B THR A 1 90 ? -1.002 16.817 18.471 0.22 12.89 205 THR A N 1
ATOM 1385 C CA A THR A 1 90 ? -1.124 15.633 19.268 0.78 13.33 205 THR A CA 1
ATOM 1386 C CA B THR A 1 90 ? -1.048 15.632 19.326 0.22 12.14 205 THR A CA 1
ATOM 1387 C C A THR A 1 90 ? -0.326 14.480 18.669 0.78 14.35 205 THR A C 1
ATOM 1388 C C B THR A 1 90 ? -0.355 14.434 18.681 0.22 13.21 205 THR A C 1
ATOM 1389 O O A THR A 1 90 ? 0.429 13.811 19.380 0.78 16.44 205 THR A O 1
ATOM 1390 O O B THR A 1 90 ? 0.247 13.625 19.395 0.22 15.04 205 THR A O 1
ATOM 1411 N N . TYR A 1 91 ? -0.383 14.316 17.344 1.00 12.17 206 TYR A N 1
ATOM 1412 C CA . TYR A 1 91 ? 0.248 13.170 16.699 1.00 12.43 206 TYR A CA 1
ATOM 1413 C C . TYR A 1 91 ? 1.773 13.278 16.707 1.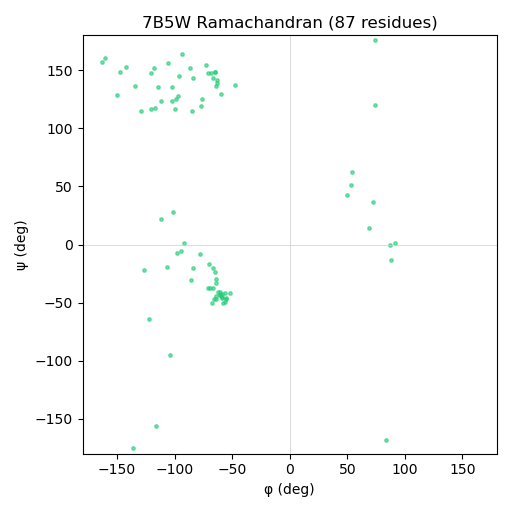00 12.34 206 TYR A C 1
ATOM 1414 O O . TYR A 1 91 ? 2.457 12.301 16.993 1.00 15.81 206 TYR A O 1
ATOM 1432 N N . PHE A 1 92 ? 2.326 14.445 16.397 1.00 12.75 207 PHE A N 1
ATOM 1433 C CA . PHE A 1 92 ? 3.785 14.561 16.260 1.00 14.06 207 PHE A CA 1
ATOM 1434 C C . PHE A 1 92 ? 4.520 14.827 17.581 1.00 17.73 207 PHE A C 1
ATOM 1435 O O . PHE A 1 92 ? 5.614 14.279 17.798 1.00 22.41 207 PHE A O 1
ATOM 1452 N N . ASN A 1 93 ? 3.891 15.522 18.530 1.00 16.56 208 ASN A N 1
ATOM 1453 C CA . ASN A 1 93 ? 4.577 16.056 19.703 1.00 19.06 208 ASN A CA 1
ATOM 1454 C C . ASN A 1 93 ? 3.998 15.576 21.024 1.00 20.77 208 ASN A C 1
ATOM 1455 O O . ASN A 1 93 ? 4.729 15.020 21.847 1.00 24.05 208 ASN A O 1
ATOM 1466 N N . LEU A 1 94 ? 2.760 15.930 21.304 1.00 22.12 209 LEU A N 1
ATOM 1467 C CA . LEU A 1 94 ? 2.211 15.780 22.672 1.00 22.92 209 LEU A CA 1
ATOM 1468 C C . LEU A 1 94 ? 2.041 14.334 23.113 1.00 29.21 209 LEU A C 1
ATOM 1469 O O . LEU A 1 94 ? 2.401 14.066 24.280 1.00 30.86 209 LEU A O 1
ATOM 1485 N N . ARG A 1 95 ? 1.388 13.541 22.244 1.00 31.03 210 ARG A N 1
ATOM 1486 C CA . ARG A 1 95 ? 1.081 12.082 22.323 1.00 33.88 210 ARG A CA 1
ATOM 1487 C C . ARG A 1 95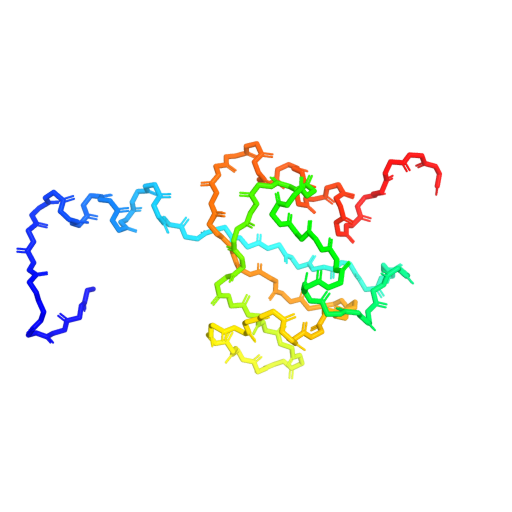 ? -0.038 11.770 23.337 1.00 31.11 210 ARG A C 1
ATOM 1488 O O . ARG A 1 95 ? 0.167 12.044 24.533 1.00 32.66 210 ARG A O 1
ATOM 1509 N N . MET A 1 96 ? -1.165 11.173 22.916 1.00 28.99 211 MET A N 1
ATOM 1510 C CA . MET A 1 96 ? -2.220 10.764 23.859 1.00 26.42 211 MET A CA 1
ATOM 1511 C C . MET A 1 96 ? -1.733 9.647 24.765 1.00 25.61 211 MET A C 1
ATOM 1512 O O . MET A 1 96 ? -0.979 8.771 24.338 1.00 26.54 211 MET A O 1
ATOM 1526 N N . GLY A 1 97 ? -2.159 9.687 26.011 1.00 26.63 212 GLY A N 1
ATOM 1527 C CA . GLY A 1 97 ? -1.643 8.796 27.009 1.00 29.75 212 GLY A CA 1
ATOM 1528 C C . GLY A 1 97 ? -0.357 9.345 27.583 1.00 32.48 212 GLY A C 1
ATOM 1529 O O . GLY A 1 97 ? 0.023 10.502 27.377 1.00 34.43 212 GLY A O 1
ATOM 1533 N N . LEU A 1 98 ? 0.321 8.485 28.320 1.00 33.59 213 LEU A N 1
ATOM 1534 C CA . LEU A 1 98 ? 1.610 8.811 28.905 1.00 35.41 213 LEU A CA 1
ATOM 1535 C C . LEU A 1 98 ? 2.684 8.588 27.843 1.00 36.31 213 LEU A C 1
ATOM 1536 O O . LEU A 1 98 ? 3.770 9.164 27.911 1.00 36.40 213 LEU A O 1
#

Radius of gyration: 14.66 Å; Cα contacts (8 Å, |Δi|>4): 164; chains: 1; bounding box: 30×33×46 Å

Solvent-accessible surface area: 6799 Å² total; per-residue (Å²): 92,138,145,166,124,143,100,45,86,70,58,73,97,88,88,120,40,86,90,40,84,59,81,10,109,0,38,131,111,8,150,60,19,45,96,16,22,37,123,13,85,7,177,141,84,2,29,2,70,20,49,4,6,48,64,159,66,152,116,71,106,88,17,27,73,178,32,68,0,78,94,21,4,35,0,46,0,34,28,78,115,90,10,61,55,115,0,91,42,49,0,41,115,125,155,70,205

Secondary s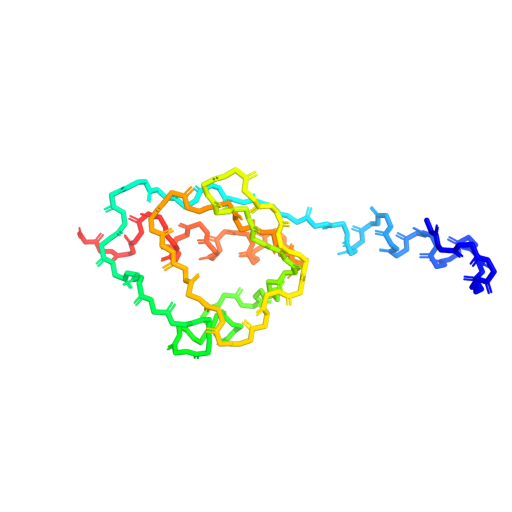tructure (DSSP, 8-state):
--TTS---HHHHHHHHTTTPPEEEE--TT--S-SEEHHHHTHHHHHS-EEEEEEETTEEEE---TTPEE-TTPEEEEE--HHHHHHHHIIIII-S--

Sequence (97 aa):
AHHHHHHSAALEVLFQGPLAPYEIIVSEDSEHLGKSIGEELNVWHQTGATIVAIEHEGKFIVSPGPFSVIIEQGDHIFFVVGDEDVYARMKTTYFNLRMGL

B-factor: mean 21.67, std 10.51, range [7.82, 81.75]

CATH classification: 3.30.70.1450

Organism: Streptococcus agalactiae (NCBI:txid1311)

InterPro domains:
  IPR000524 Transcription regulator HTH, GntR [PF00392] (12-74)
  IPR000524 Transcription regulator HTH, GntR [PS50949] (10-78)
  IPR000524 Transcription regulator HTH, GntR [SM00345] (16-75)
  IPR000524 Transcription regulator HTH, GntR [cd07377] (11-75)
  IPR006037 Regulator of K+ conductance, C-terminal [PF02080] (138-207)
  IPR006037 Regulator of K+ conductance, C-terminal [PS51202] (124-209)
  IPR0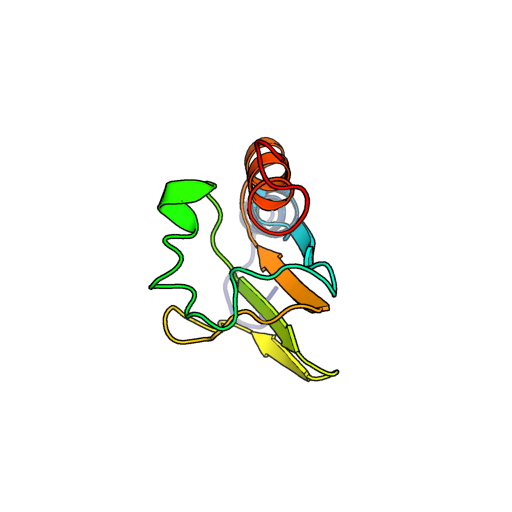36388 Winged helix-like DNA-binding domain superfamily [G3DSA:1.10.10.10] (9-133)
  IPR036390 Winged helix DNA-binding domain superfamily [SSF46785] (11-79)
  IPR036721 Regulator of K+ conductance, C-terminal domain superfamily [G3DSA:3.30.70.1450] (138-210)
  IPR036721 Regulator of K+ conductance, C-terminal domain superfamily [SSF116726] (135-209)

Foldseek 3Di:
DDPPDDDDPVVVCCCVPQFDKDKDFQAQPQDPWPAFQQVLVLCVQQVKDWQWKQDPNDIGGCCDRGDTDHHRIMTIIGDDVSSVVRVCCSRHVDPDD

Nearest PDB structures (foldseek):
  7b5w-assembly1_A-2  TM=9.924E-01  e=6.753E-21  Streptococcus agalactiae
  7b5u-assembly1_A  TM=9.041E-01  e=1.518E-14  Streptococcus agalactiae
  7b5y-assembly1_D  TM=8.256E-01  e=1.518E-14  Streptococcus agalactiae
  7wjg-assembly1_A-2  TM=9.542E-01  e=1.343E-09  Streptococcus mutans UA159
  7wjg-assembly1_B-2  TM=8.811E-01  e=3.450E-10  Streptococcus mutans UA159